Protein AF-A0A9J5XNU5-F1 (afdb_monomer)

Secondary structure (DSSP, 8-state):
------SPBPSSSSS--B--HHIIIII-HHHHTTSSS-HHHHHHHHHHS---HHHHHHHHHHHHHHHHHHHHHHHHHHHH-----HHHHHHHHHHHHHHHHHHHHHHHHHHHHHHHHHHHH--

Radius of gyration: 18.89 Å; Cα contacts (8 Å, |Δi|>4): 82; chains: 1; bounding box: 44×29×58 Å

Structure (mmCIF, N/CA/C/O backbone):
data_AF-A0A9J5XNU5-F1
#
_entry.id   AF-A0A9J5XNU5-F1
#
loop_
_atom_site.group_PDB
_atom_site.id
_atom_site.type_symbol
_atom_site.label_atom_id
_atom_site.label_alt_id
_atom_site.label_comp_id
_atom_site.label_asym_id
_atom_site.label_entity_id
_atom_site.label_seq_id
_atom_site.pdbx_PDB_ins_code
_atom_site.Cartn_x
_atom_site.Cartn_y
_atom_site.Cartn_z
_atom_site.occupancy
_atom_site.B_iso_or_equiv
_atom_site.auth_seq_id
_atom_site.auth_comp_id
_atom_site.auth_asym_id
_atom_site.auth_atom_id
_atom_site.pdbx_PDB_model_num
ATOM 1 N N . MET A 1 1 ? -7.750 18.254 -2.241 1.00 36.97 1 MET A N 1
ATOM 2 C CA . MET A 1 1 ? -8.658 17.150 -1.863 1.00 36.97 1 MET A CA 1
ATOM 3 C C . MET A 1 1 ? -8.593 17.015 -0.347 1.00 36.97 1 MET A C 1
ATOM 5 O O . MET A 1 1 ? -7.647 16.430 0.157 1.00 36.97 1 MET A O 1
ATOM 9 N N . HIS A 1 2 ? -9.508 17.663 0.379 1.00 41.84 2 HIS A N 1
ATOM 10 C CA . HIS A 1 2 ? -9.593 17.560 1.839 1.00 41.84 2 HIS A CA 1
ATOM 11 C C . HIS A 1 2 ? -10.484 16.351 2.134 1.00 41.84 2 HIS A C 1
ATOM 13 O O . HIS A 1 2 ? -11.700 16.429 2.000 1.00 41.84 2 HIS A O 1
ATOM 19 N N . ILE A 1 3 ? -9.879 15.192 2.389 1.00 54.41 3 ILE A N 1
ATOM 20 C CA . ILE A 1 3 ? -10.635 14.014 2.821 1.00 54.41 3 ILE A CA 1
ATOM 21 C C . ILE A 1 3 ? -10.915 14.240 4.310 1.00 54.41 3 ILE A C 1
ATOM 23 O O . ILE A 1 3 ? -9.946 14.404 5.051 1.00 54.41 3 ILE A O 1
ATOM 27 N N . PRO A 1 4 ? -12.181 14.289 4.759 1.00 49.88 4 PRO A N 1
ATOM 28 C CA . PRO A 1 4 ? -12.484 14.425 6.172 1.00 49.88 4 PRO A CA 1
ATOM 29 C C . PRO A 1 4 ? -12.023 13.147 6.874 1.00 49.88 4 PRO A C 1
ATOM 31 O O . PRO A 1 4 ? -12.641 12.081 6.795 1.00 49.88 4 PRO A O 1
ATOM 34 N N . VAL A 1 5 ? -10.865 13.242 7.514 1.00 55.81 5 VAL A N 1
ATOM 35 C CA . VAL A 1 5 ? -10.513 12.375 8.625 1.00 55.81 5 VAL A CA 1
ATOM 36 C C . VAL A 1 5 ? -11.218 13.022 9.807 1.00 55.81 5 VAL A C 1
ATOM 38 O O . VAL A 1 5 ? -10.655 13.868 10.482 1.00 55.81 5 VAL A O 1
ATOM 41 N N . GLU A 1 6 ? -12.520 12.762 9.940 1.00 54.56 6 GLU A N 1
ATOM 42 C CA . GLU A 1 6 ? -13.194 13.019 11.214 1.00 54.56 6 GLU A CA 1
ATOM 43 C C . GLU A 1 6 ? -12.373 12.313 12.293 1.00 54.56 6 GLU A C 1
ATOM 45 O O . GLU A 1 6 ? -11.949 11.180 12.044 1.00 54.56 6 GLU A O 1
ATOM 50 N N . ASP A 1 7 ? -12.160 12.971 13.435 1.00 59.84 7 ASP A N 1
ATOM 51 C CA . ASP A 1 7 ? -11.421 12.505 14.622 1.00 59.84 7 ASP A CA 1
ATOM 52 C C . ASP A 1 7 ? -12.085 11.283 15.299 1.00 59.84 7 ASP A C 1
ATOM 54 O O . ASP A 1 7 ? -12.291 11.221 16.508 1.00 59.84 7 ASP A O 1
ATOM 58 N N . GLY A 1 8 ? -12.496 10.306 14.497 1.00 75.75 8 GLY A N 1
ATOM 59 C CA . GLY A 1 8 ? -13.071 9.045 14.905 1.00 75.75 8 GLY A CA 1
ATOM 60 C C . GLY A 1 8 ? -11.983 8.024 15.190 1.00 75.75 8 GLY A C 1
ATOM 61 O O . GLY A 1 8 ? -10.848 8.108 14.713 1.00 75.75 8 GLY A O 1
ATOM 62 N N . THR A 1 9 ? -12.349 7.022 15.974 1.00 86.00 9 THR A N 1
ATOM 63 C CA . THR A 1 9 ? -11.478 5.888 16.248 1.00 86.00 9 THR A CA 1
ATOM 64 C C . THR A 1 9 ? -11.152 5.133 14.956 1.00 86.00 9 THR A C 1
ATOM 66 O O . THR A 1 9 ? -11.973 5.009 14.043 1.00 86.00 9 THR A O 1
ATOM 69 N N . CYS A 1 10 ? -9.921 4.635 14.868 1.00 88.44 10 CYS A N 1
ATOM 70 C CA . CYS A 1 10 ? -9.427 3.844 13.759 1.00 88.44 10 CYS A CA 1
ATOM 71 C C . CYS A 1 10 ? -10.337 2.645 13.552 1.00 88.44 10 CYS A C 1
ATOM 73 O O . CYS A 1 10 ? -10.471 1.783 14.417 1.00 88.44 10 CYS A O 1
ATOM 75 N N . CYS A 1 11 ? -10.948 2.573 12.374 1.00 87.69 11 CYS A N 1
ATOM 76 C CA . CYS A 1 11 ? -11.865 1.488 12.079 1.00 87.69 11 CYS A CA 1
ATOM 77 C C . CYS A 1 11 ? -11.135 0.180 11.758 1.00 87.69 11 CYS A C 1
ATOM 79 O O . CYS A 1 11 ? -11.767 -0.867 11.760 1.00 87.69 11 CYS A O 1
ATOM 81 N N . LEU A 1 12 ? -9.832 0.194 11.460 1.00 88.31 12 LEU A N 1
ATOM 82 C CA . LEU A 1 12 ? -9.105 -0.996 11.003 1.00 88.31 12 LEU A CA 1
ATOM 83 C C . LEU A 1 12 ? -8.524 -1.855 12.130 1.00 88.31 12 LEU A C 1
ATOM 85 O O . LEU A 1 12 ? -8.340 -3.052 11.913 1.00 88.31 12 LEU A O 1
ATOM 89 N N . CYS A 1 13 ? -8.266 -1.284 13.305 1.00 88.00 13 CYS A N 1
ATOM 90 C CA . CYS A 1 13 ? -7.758 -2.006 14.471 1.00 88.00 13 CYS A CA 1
ATOM 91 C C . CYS A 1 13 ? -8.728 -1.910 15.652 1.00 88.00 13 CYS A C 1
ATOM 93 O O . CYS A 1 13 ? -9.581 -1.028 15.700 1.00 88.00 13 CYS A O 1
ATOM 95 N N . ASP A 1 14 ? -8.560 -2.798 16.629 1.00 85.75 14 ASP A N 1
ATOM 96 C CA . ASP A 1 14 ? -9.403 -2.829 17.830 1.00 85.75 14 ASP A CA 1
ATOM 97 C C . ASP A 1 14 ? -8.863 -1.922 18.954 1.00 85.75 14 ASP A C 1
ATOM 99 O O . ASP A 1 14 ? -9.448 -1.830 20.028 1.00 85.75 14 ASP A O 1
ATOM 103 N N . GLY A 1 15 ? -7.755 -1.211 18.709 1.00 81.00 15 GLY A N 1
ATOM 104 C CA . GLY A 1 15 ? -7.042 -0.411 19.712 1.00 81.00 15 GLY A CA 1
ATOM 105 C C . GLY A 1 15 ? -7.689 0.928 20.079 1.00 81.00 15 GLY A C 1
ATOM 106 O O . GLY A 1 15 ? -7.070 1.695 20.814 1.00 81.00 15 GLY A O 1
ATOM 107 N N . GLN A 1 16 ? -8.874 1.239 19.533 1.00 82.00 16 GLN A N 1
ATOM 108 C CA . GLN A 1 16 ? -9.639 2.480 19.765 1.00 82.00 16 GLN A CA 1
ATOM 109 C C . GLN A 1 16 ? -8.819 3.783 19.627 1.00 82.00 16 GLN A C 1
ATOM 111 O O . GLN A 1 16 ? -9.181 4.820 20.176 1.00 82.00 16 GLN A O 1
ATOM 116 N N . GLN A 1 17 ? -7.716 3.748 18.878 1.00 87.00 17 GLN A N 1
ATOM 117 C CA . GLN A 1 17 ? -6.845 4.902 18.661 1.00 87.00 17 GLN A CA 1
ATOM 118 C C . GLN A 1 17 ? -7.505 5.901 17.720 1.00 87.00 17 GLN A C 1
ATOM 120 O O . GLN A 1 17 ? -8.245 5.493 16.829 1.00 87.00 17 GLN A O 1
ATOM 125 N N . ILE A 1 18 ? -7.205 7.191 17.861 1.00 87.56 18 ILE A N 1
ATOM 126 C CA . ILE A 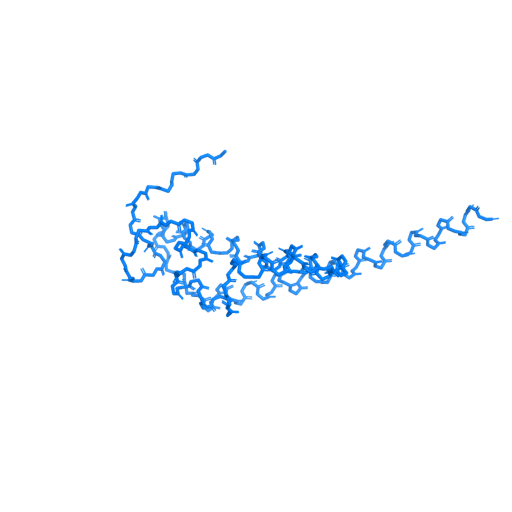1 18 ? -7.676 8.205 16.909 1.00 87.56 18 ILE A CA 1
ATOM 127 C C . ILE A 1 18 ? -7.096 7.892 15.530 1.00 87.56 18 ILE A C 1
ATOM 129 O O . ILE A 1 18 ? -5.894 7.652 15.370 1.00 87.56 18 ILE A O 1
ATOM 133 N N . GLU A 1 19 ? -7.956 7.881 14.519 1.00 86.25 19 GLU A N 1
ATOM 134 C CA . GLU A 1 19 ? -7.526 7.651 13.154 1.00 86.25 19 GLU A CA 1
ATOM 135 C C . GLU A 1 19 ? -6.765 8.873 12.634 1.00 86.25 19 GLU A C 1
ATOM 137 O O . GLU A 1 19 ? -7.342 9.862 12.205 1.00 86.25 19 GLU A O 1
ATOM 142 N N . THR A 1 20 ? -5.439 8.803 12.647 1.00 86.88 20 THR A N 1
ATOM 143 C CA . THR A 1 20 ? -4.569 9.788 11.996 1.00 86.88 20 THR A CA 1
ATOM 144 C C . THR A 1 20 ? -3.805 9.133 10.851 1.00 86.88 20 THR A C 1
ATOM 146 O O . THR A 1 20 ? -3.675 7.910 10.793 1.00 86.88 20 THR A O 1
ATOM 149 N N . THR A 1 21 ? -3.238 9.924 9.935 1.00 83.38 21 THR A N 1
ATOM 150 C CA . THR A 1 21 ? -2.334 9.389 8.897 1.00 83.38 21 THR A CA 1
ATOM 151 C C . THR A 1 21 ? -1.139 8.661 9.521 1.00 83.38 21 THR A C 1
ATOM 153 O O . THR A 1 21 ? -0.709 7.634 8.999 1.00 83.38 21 THR A O 1
ATOM 156 N N . MET A 1 22 ? -0.624 9.167 10.650 1.00 83.75 22 MET A N 1
ATOM 157 C CA . MET A 1 22 ? 0.456 8.516 11.395 1.00 83.75 22 MET A CA 1
ATOM 158 C C . MET A 1 22 ? -0.006 7.161 11.928 1.00 83.75 22 MET A C 1
ATOM 160 O O . MET A 1 22 ? 0.634 6.145 11.665 1.00 83.75 22 MET A O 1
ATOM 164 N N . HIS A 1 23 ? -1.170 7.126 12.575 1.00 86.75 23 HIS A N 1
ATOM 165 C CA . HIS A 1 23 ? -1.720 5.884 13.082 1.00 86.75 23 HIS A CA 1
ATOM 166 C C . HIS A 1 23 ? -1.935 4.876 11.945 1.00 86.75 23 HIS A C 1
ATOM 168 O O . HIS A 1 23 ? -1.382 3.781 11.972 1.00 86.75 23 HIS A O 1
ATOM 174 N N . LEU A 1 24 ? -2.657 5.264 10.892 1.00 85.50 24 LEU A N 1
ATOM 175 C CA . LEU A 1 24 ? -3.064 4.381 9.799 1.00 85.50 24 LEU A CA 1
ATOM 176 C C . LEU A 1 24 ? -1.887 3.747 9.037 1.00 85.50 24 LEU A C 1
ATOM 178 O O . LEU A 1 24 ? -2.009 2.609 8.590 1.00 85.50 24 LEU A O 1
ATOM 182 N N . PHE A 1 25 ? -0.768 4.465 8.879 1.00 84.12 25 PHE A N 1
ATOM 183 C CA . PHE A 1 25 ? 0.361 4.034 8.041 1.00 84.12 25 PHE A CA 1
ATOM 184 C C . PHE A 1 25 ? 1.674 3.780 8.797 1.00 84.12 25 PHE A C 1
ATOM 186 O O . PHE A 1 25 ? 2.670 3.436 8.162 1.00 84.12 25 PHE A O 1
ATOM 193 N N . ALA A 1 26 ? 1.716 3.937 10.122 1.00 80.75 26 ALA A N 1
ATOM 194 C CA . ALA A 1 26 ? 2.912 3.643 10.918 1.00 80.75 26 ALA A CA 1
ATOM 195 C C . ALA A 1 26 ? 2.615 2.799 12.165 1.00 80.75 26 ALA A C 1
ATOM 197 O O . ALA A 1 26 ? 3.366 1.874 12.471 1.00 80.75 26 ALA A O 1
ATOM 198 N N . GLU A 1 27 ? 1.518 3.074 12.870 1.00 85.50 27 GLU A N 1
ATOM 199 C CA . GLU A 1 27 ? 1.289 2.502 14.205 1.00 85.50 27 GLU A CA 1
ATOM 200 C C . GLU A 1 27 ? 0.216 1.408 14.219 1.00 85.50 27 GLU A C 1
ATOM 202 O O . GLU A 1 27 ? 0.273 0.516 15.065 1.00 85.50 27 GLU A O 1
ATOM 207 N N . CYS A 1 28 ? -0.730 1.440 13.280 1.00 88.50 28 CYS A N 1
ATOM 208 C CA . CYS A 1 28 ? -1.889 0.558 13.233 1.00 88.50 28 CYS A CA 1
ATOM 209 C C . CYS A 1 28 ? -1.482 -0.913 13.075 1.00 88.50 28 CYS A C 1
ATOM 211 O O . CYS A 1 28 ? -0.817 -1.293 12.108 1.00 88.50 28 CYS A O 1
ATOM 213 N N . ASP A 1 29 ? -1.953 -1.767 13.984 1.00 88.69 29 ASP A N 1
ATOM 214 C CA . ASP A 1 29 ? -1.624 -3.197 13.977 1.00 88.69 29 ASP A CA 1
ATOM 215 C C . ASP A 1 29 ? -2.156 -3.928 12.746 1.00 88.69 29 ASP A C 1
ATOM 217 O O . ASP A 1 29 ? -1.506 -4.838 12.233 1.00 88.69 29 ASP A O 1
ATOM 221 N N . TRP A 1 30 ? -3.306 -3.502 12.215 1.00 89.06 30 TRP A N 1
ATOM 222 C CA . TRP A 1 30 ? -3.818 -4.030 10.951 1.00 89.06 30 TRP A CA 1
ATOM 223 C C . TRP A 1 30 ? -2.867 -3.707 9.793 1.00 89.06 30 TRP A C 1
ATOM 225 O O . TRP A 1 30 ? -2.595 -4.557 8.948 1.00 89.06 30 TRP A O 1
ATOM 235 N N . PHE A 1 31 ? -2.305 -2.496 9.775 1.00 86.94 31 PHE A N 1
ATOM 236 C CA . PHE A 1 31 ? -1.359 -2.075 8.746 1.00 86.94 31 PHE A CA 1
ATOM 237 C C . PHE A 1 31 ? -0.013 -2.797 8.854 1.00 86.94 31 PHE A C 1
ATOM 239 O O . PHE A 1 31 ? 0.533 -3.233 7.841 1.00 86.94 31 PHE A O 1
ATOM 246 N N . LYS A 1 32 ? 0.500 -2.985 10.075 1.00 86.00 32 LYS A N 1
ATOM 247 C CA . LYS A 1 32 ? 1.756 -3.711 10.338 1.00 86.00 32 LYS A CA 1
ATOM 248 C C . LYS A 1 32 ? 1.730 -5.156 9.832 1.00 86.00 32 LYS A C 1
ATOM 250 O O . LYS A 1 32 ? 2.776 -5.708 9.504 1.00 86.00 32 LYS A O 1
ATOM 255 N N . GLN A 1 33 ? 0.548 -5.763 9.704 1.00 83.50 33 GLN A N 1
ATOM 256 C CA . GLN A 1 33 ? 0.402 -7.085 9.085 1.00 83.50 33 GLN A CA 1
ATOM 257 C C . GLN A 1 33 ? 0.678 -7.068 7.572 1.00 83.50 33 GLN A C 1
ATOM 259 O O . GLN A 1 33 ? 1.064 -8.092 7.011 1.00 83.50 33 GLN A O 1
ATOM 264 N N . LEU A 1 34 ? 0.487 -5.928 6.896 1.00 81.12 34 LEU A N 1
ATOM 265 C CA . LEU A 1 34 ? 0.659 -5.815 5.445 1.00 81.12 34 LEU A CA 1
ATOM 266 C C . LEU A 1 34 ? 2.124 -5.706 5.021 1.00 81.12 34 LEU A C 1
ATOM 268 O O . LEU A 1 34 ? 2.506 -6.249 3.981 1.00 81.12 34 LEU A O 1
ATOM 272 N N . LEU A 1 35 ? 2.934 -4.996 5.804 1.00 73.44 35 LEU A N 1
ATOM 273 C CA . LEU A 1 35 ? 4.362 -4.832 5.566 1.00 73.44 35 LEU A CA 1
ATOM 274 C C . LEU A 1 35 ? 5.121 -4.895 6.895 1.00 73.44 35 LEU A C 1
ATOM 276 O O . LEU A 1 35 ? 4.888 -4.052 7.761 1.00 73.44 35 LEU A O 1
ATOM 280 N N . PRO A 1 36 ? 6.079 -5.824 7.043 1.00 61.22 36 PRO A N 1
ATOM 281 C CA . PRO A 1 36 ? 7.020 -5.764 8.147 1.00 61.22 36 PRO A CA 1
ATOM 282 C C . PRO A 1 36 ? 7.979 -4.584 7.921 1.00 61.22 36 PRO A C 1
ATOM 284 O O . PRO A 1 36 ? 8.799 -4.607 7.001 1.00 61.22 36 PRO A O 1
ATOM 287 N N . GLY A 1 37 ? 7.857 -3.543 8.746 1.00 61.00 37 GLY A N 1
ATOM 288 C CA . GLY A 1 37 ? 8.747 -2.379 8.760 1.00 61.00 37 GLY A CA 1
ATOM 289 C C . GLY A 1 37 ? 8.012 -1.037 8.816 1.00 61.00 37 GLY A C 1
ATOM 290 O O . GLY A 1 37 ? 6.892 -0.895 8.333 1.00 61.00 37 GLY A O 1
ATOM 291 N N . GLU A 1 38 ? 8.657 -0.029 9.402 1.00 64.12 38 GLU A N 1
ATOM 292 C CA . GLU A 1 38 ? 8.081 1.312 9.536 1.00 64.12 38 GLU A CA 1
ATOM 293 C C . GLU A 1 38 ? 8.080 2.055 8.192 1.00 64.12 38 GLU A C 1
ATOM 295 O O . GLU A 1 38 ? 9.131 2.282 7.584 1.00 64.12 38 GLU A O 1
ATOM 300 N N . PHE A 1 39 ? 6.903 2.504 7.744 1.00 67.12 39 PHE A N 1
ATOM 301 C CA . PHE A 1 39 ? 6.731 3.271 6.502 1.00 67.12 39 PHE A CA 1
ATOM 302 C C . PHE A 1 39 ? 7.690 4.456 6.391 1.00 67.12 39 PHE A C 1
ATOM 304 O O . PHE A 1 39 ? 8.307 4.674 5.344 1.00 67.12 39 PHE A O 1
ATOM 311 N N . LYS A 1 40 ? 7.859 5.185 7.497 1.00 64.75 40 LYS A N 1
ATOM 312 C CA . LYS A 1 40 ? 8.731 6.355 7.578 1.00 64.75 40 LYS A CA 1
ATOM 313 C C . LYS A 1 40 ? 10.194 5.993 7.305 1.00 64.75 40 LYS A C 1
ATOM 315 O O . LYS A 1 40 ? 10.810 6.618 6.446 1.00 64.75 40 LYS A O 1
ATOM 320 N N . GLN A 1 41 ? 10.713 4.930 7.924 1.00 68.44 41 GLN A N 1
ATOM 321 C CA . GLN A 1 41 ? 12.092 4.471 7.704 1.00 68.44 41 GLN A CA 1
ATOM 322 C C . GLN A 1 41 ? 12.337 4.012 6.267 1.00 68.44 41 GLN A C 1
ATOM 324 O O . GLN A 1 41 ? 13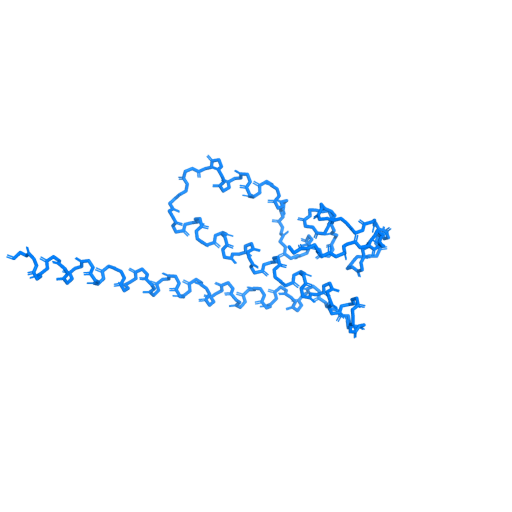.407 4.254 5.701 1.00 68.44 41 GLN A O 1
ATOM 329 N N . VAL A 1 42 ? 11.360 3.350 5.643 1.00 67.50 42 VAL A N 1
ATOM 330 C CA . VAL A 1 42 ? 11.512 2.910 4.252 1.00 67.50 42 VAL A CA 1
ATOM 331 C C . VAL A 1 42 ? 11.474 4.107 3.304 1.00 67.50 42 VAL A C 1
ATOM 333 O O . VAL A 1 42 ? 12.308 4.179 2.403 1.00 67.50 42 VAL A O 1
ATOM 336 N N . LEU A 1 43 ? 10.579 5.078 3.513 1.00 66.19 43 LEU A N 1
ATOM 337 C CA . LEU A 1 43 ? 10.564 6.320 2.735 1.00 66.19 43 LEU A CA 1
ATOM 338 C C . LEU A 1 43 ? 11.866 7.113 2.881 1.00 66.19 43 LEU A C 1
ATOM 340 O O . LEU A 1 43 ? 12.415 7.585 1.883 1.00 66.19 43 LEU A O 1
ATOM 344 N N . GLU A 1 44 ? 12.384 7.233 4.100 1.00 68.88 44 GLU A N 1
ATOM 345 C CA . GLU A 1 44 ? 13.672 7.874 4.367 1.00 68.88 44 GLU A CA 1
ATOM 346 C C . GLU A 1 44 ? 14.817 7.108 3.697 1.00 68.88 44 GLU A C 1
ATOM 348 O O . GLU A 1 44 ? 15.658 7.716 3.041 1.00 68.88 44 GLU A O 1
ATOM 353 N N . SER A 1 45 ? 14.792 5.774 3.724 1.00 68.06 45 SER A N 1
ATOM 354 C CA . SER A 1 45 ? 15.775 4.935 3.029 1.00 68.06 45 SER A CA 1
ATOM 355 C C . SER A 1 45 ? 15.744 5.110 1.507 1.00 68.06 45 SER A C 1
ATOM 357 O O . SER A 1 45 ? 16.800 5.098 0.875 1.00 68.06 45 SER A O 1
ATOM 359 N N . ILE A 1 46 ? 14.562 5.294 0.906 1.00 67.31 46 ILE A N 1
ATOM 360 C CA . ILE A 1 46 ? 14.416 5.577 -0.534 1.00 67.31 46 ILE A CA 1
ATOM 361 C C . ILE A 1 46 ? 15.001 6.949 -0.885 1.00 67.31 46 ILE A C 1
ATOM 363 O O . ILE A 1 46 ? 15.624 7.096 -1.939 1.00 67.31 46 ILE A O 1
ATOM 367 N N . LYS A 1 47 ? 14.775 7.953 -0.028 1.00 67.06 47 LYS A N 1
ATOM 368 C CA . LYS A 1 47 ? 15.254 9.328 -0.233 1.00 67.06 47 LYS A CA 1
ATOM 369 C C . LYS A 1 47 ? 16.763 9.446 -0.015 1.00 67.06 47 LYS A C 1
ATOM 371 O O . LYS A 1 47 ? 17.440 10.053 -0.837 1.00 67.06 47 LYS A O 1
ATOM 376 N N . ALA A 1 48 ? 17.280 8.850 1.057 1.00 70.06 48 ALA A N 1
ATOM 377 C CA . ALA A 1 48 ? 18.674 8.974 1.472 1.00 70.06 48 ALA A CA 1
ATOM 378 C C . ALA A 1 48 ? 19.633 8.135 0.618 1.00 70.06 48 ALA A C 1
ATOM 380 O O . ALA A 1 48 ? 20.783 8.519 0.407 1.00 70.06 48 ALA A O 1
ATOM 381 N N . LYS A 1 49 ? 19.190 6.980 0.102 1.00 68.69 49 LYS A N 1
ATOM 382 C CA . LYS A 1 49 ? 20.071 6.103 -0.675 1.00 68.69 49 LYS A CA 1
ATOM 383 C C . LYS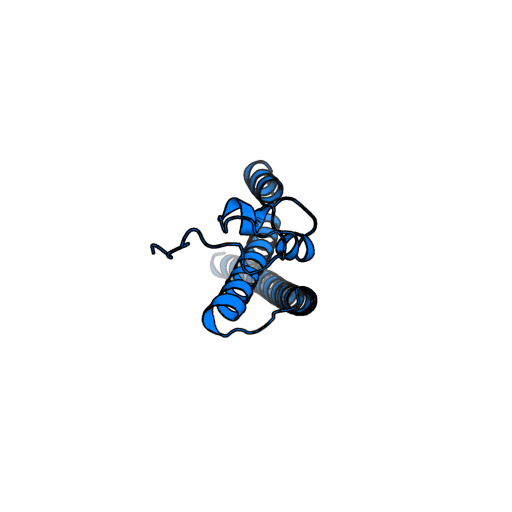 A 1 49 ? 20.032 6.441 -2.167 1.00 68.69 49 LYS A C 1
ATOM 385 O O . LYS A 1 49 ? 18.976 6.494 -2.799 1.00 68.69 49 LYS A O 1
ATOM 390 N N . HIS A 1 50 ? 21.215 6.545 -2.775 1.00 68.31 50 HIS A N 1
ATOM 391 C CA . HIS A 1 50 ? 21.395 6.601 -4.231 1.00 68.31 50 HIS A CA 1
ATOM 392 C C . HIS A 1 50 ? 21.094 5.239 -4.872 1.00 68.31 50 HIS A C 1
ATOM 394 O O . HIS A 1 50 ? 21.967 4.488 -5.304 1.00 68.31 50 HIS A O 1
ATOM 400 N N . TRP A 1 51 ? 19.819 4.868 -4.892 1.00 72.19 51 TRP A N 1
ATOM 401 C CA . TRP A 1 51 ? 19.363 3.649 -5.539 1.00 72.19 51 TRP A CA 1
ATOM 402 C C . TRP A 1 51 ? 19.282 3.818 -7.049 1.00 72.19 51 TRP A C 1
ATOM 404 O O . TRP A 1 51 ? 18.845 4.856 -7.549 1.00 72.19 51 TRP A O 1
ATOM 414 N N . LYS A 1 52 ? 19.631 2.744 -7.774 1.00 78.81 52 LYS A N 1
ATOM 415 C CA . LYS A 1 52 ? 19.360 2.639 -9.213 1.00 78.81 52 LYS A CA 1
ATOM 416 C C . LYS A 1 52 ? 17.869 2.938 -9.458 1.00 78.81 52 LYS A C 1
ATOM 418 O O . LYS A 1 52 ? 17.053 2.410 -8.697 1.00 78.81 52 LYS A O 1
ATOM 423 N N . PRO A 1 53 ? 17.498 3.688 -10.515 1.00 80.00 53 PRO A N 1
ATOM 424 C CA . PRO A 1 53 ? 16.112 4.098 -10.783 1.00 80.00 53 PRO A CA 1
ATOM 425 C C . PRO A 1 53 ? 15.094 2.957 -10.668 1.00 80.00 53 PRO A C 1
ATOM 427 O O . PRO A 1 53 ? 14.074 3.092 -10.008 1.00 80.00 53 PRO A O 1
ATOM 430 N N . PHE A 1 54 ? 15.459 1.773 -11.158 1.00 76.38 54 PHE A N 1
ATOM 431 C CA . PHE A 1 54 ? 14.640 0.566 -11.052 1.00 76.38 54 PHE A CA 1
ATOM 432 C C . PHE A 1 54 ? 14.261 0.173 -9.620 1.00 76.38 54 PHE A C 1
ATOM 434 O O . PHE A 1 54 ? 13.127 -0.203 -9.361 1.00 76.38 54 PHE A O 1
ATOM 441 N N . LYS A 1 55 ? 15.194 0.260 -8.665 1.00 79.38 55 LYS A N 1
ATOM 442 C CA . LYS A 1 55 ? 14.885 -0.041 -7.260 1.00 79.38 55 LYS A CA 1
ATOM 443 C C . LYS A 1 55 ? 13.916 0.996 -6.684 1.00 79.38 55 LYS A C 1
ATOM 445 O O . LYS A 1 55 ? 13.043 0.626 -5.909 1.00 79.38 55 LYS A O 1
ATOM 450 N N . LYS A 1 56 ? 14.037 2.268 -7.087 1.00 80.88 56 LYS A N 1
ATOM 451 C CA . LYS A 1 56 ? 13.099 3.328 -6.684 1.00 80.88 56 LYS A CA 1
ATOM 452 C C . LYS A 1 56 ? 11.701 3.076 -7.251 1.00 80.88 56 LYS A C 1
ATOM 454 O O . LYS A 1 56 ? 10.739 3.144 -6.497 1.00 80.88 56 LYS A O 1
ATOM 459 N N . GLU A 1 57 ? 11.599 2.711 -8.530 1.00 80.94 57 GLU A N 1
ATOM 460 C CA . GLU A 1 57 ? 10.332 2.350 -9.186 1.00 80.94 57 GLU A CA 1
ATOM 461 C C . GLU A 1 57 ? 9.647 1.164 -8.497 1.00 80.94 57 GLU A C 1
ATOM 463 O O . GLU A 1 57 ? 8.456 1.231 -8.205 1.00 80.94 57 GLU A O 1
ATOM 468 N N . ILE A 1 58 ? 10.401 0.105 -8.175 1.00 80.81 58 ILE A N 1
ATOM 469 C CA . ILE A 1 58 ? 9.867 -1.062 -7.457 1.00 80.81 58 ILE A CA 1
ATOM 470 C C . ILE A 1 58 ? 9.310 -0.652 -6.100 1.00 80.81 58 ILE A C 1
ATOM 472 O O . ILE A 1 58 ? 8.179 -0.993 -5.766 1.00 80.81 58 ILE A O 1
ATOM 476 N N . VAL A 1 59 ? 10.095 0.068 -5.301 1.00 81.56 59 VAL A N 1
ATOM 477 C CA . VAL A 1 59 ? 9.671 0.391 -3.940 1.00 81.56 59 VAL A CA 1
ATOM 478 C C . VAL A 1 59 ? 8.522 1.403 -3.940 1.00 81.56 59 VAL A C 1
ATOM 480 O O . VAL A 1 59 ? 7.591 1.250 -3.153 1.00 81.56 59 VAL A O 1
ATOM 483 N N . ALA A 1 60 ? 8.496 2.355 -4.876 1.00 81.75 60 ALA A N 1
ATOM 484 C CA . ALA A 1 60 ? 7.336 3.219 -5.088 1.00 81.75 60 ALA A CA 1
ATOM 485 C C . ALA A 1 60 ? 6.083 2.416 -5.484 1.00 81.75 60 ALA A C 1
ATOM 487 O O . ALA A 1 60 ? 4.995 2.677 -4.971 1.00 81.75 60 ALA A O 1
ATOM 488 N N . ALA A 1 61 ? 6.225 1.404 -6.347 1.00 83.88 61 ALA A N 1
ATOM 489 C CA . ALA A 1 61 ? 5.120 0.538 -6.747 1.00 83.88 61 ALA A CA 1
ATOM 490 C C . ALA A 1 61 ? 4.557 -0.277 -5.573 1.00 83.88 61 ALA A C 1
ATOM 492 O O . ALA A 1 61 ? 3.334 -0.389 -5.466 1.00 83.88 61 ALA A O 1
ATOM 493 N N . ILE A 1 62 ? 5.427 -0.802 -4.701 1.00 83.25 62 ILE A N 1
ATOM 494 C CA . ILE A 1 62 ? 5.043 -1.522 -3.476 1.00 83.25 62 ILE A CA 1
ATOM 495 C C . ILE A 1 62 ? 4.268 -0.589 -2.542 1.00 83.25 62 ILE A C 1
ATOM 497 O O . ILE A 1 62 ? 3.148 -0.913 -2.149 1.00 83.25 62 ILE A O 1
ATOM 501 N N . TRP A 1 63 ? 4.812 0.595 -2.245 1.00 83.69 63 TRP A N 1
ATOM 502 C CA . TRP A 1 63 ? 4.154 1.558 -1.358 1.00 83.69 63 TRP A CA 1
ATOM 503 C C . TRP A 1 63 ? 2.818 2.045 -1.897 1.00 83.69 63 TRP A C 1
ATOM 505 O O . TRP A 1 63 ? 1.845 2.102 -1.150 1.00 83.69 63 TRP A O 1
ATOM 515 N N . GLY A 1 64 ? 2.742 2.342 -3.194 1.00 84.88 64 GLY A N 1
ATOM 516 C CA . GLY A 1 64 ? 1.490 2.743 -3.824 1.00 84.88 64 GLY A CA 1
ATOM 517 C C . GLY A 1 64 ? 0.405 1.670 -3.708 1.00 84.88 64 GLY A C 1
ATOM 518 O O . GLY A 1 64 ? -0.744 2.006 -3.440 1.00 84.88 64 GLY A O 1
ATOM 519 N N . ALA A 1 65 ? 0.761 0.388 -3.861 1.00 87.56 65 ALA A N 1
ATOM 520 C CA . ALA A 1 65 ? -0.186 -0.714 -3.687 1.00 87.56 65 ALA A CA 1
ATOM 521 C C . ALA A 1 65 ? -0.655 -0.821 -2.228 1.00 87.56 65 ALA A C 1
ATOM 523 O O . ALA A 1 65 ? -1.853 -0.899 -1.970 1.00 87.56 65 ALA A O 1
ATOM 524 N N . VAL A 1 66 ? 0.268 -0.762 -1.266 1.00 87.62 66 VAL A N 1
ATOM 525 C CA . VAL A 1 66 ? -0.082 -0.840 0.158 1.00 87.62 66 VAL A CA 1
ATOM 526 C C . VAL A 1 66 ? -0.999 0.309 0.573 1.00 87.62 66 VAL A C 1
ATOM 528 O O . VAL A 1 66 ? -2.052 0.060 1.150 1.00 87.62 66 VAL A O 1
ATOM 531 N N . ILE A 1 67 ? -0.662 1.552 0.215 1.00 87.19 67 ILE A N 1
ATOM 532 C CA . ILE A 1 67 ? -1.495 2.723 0.527 1.00 87.19 67 ILE A CA 1
ATOM 533 C C . ILE A 1 67 ? -2.891 2.570 -0.082 1.00 87.19 67 ILE A C 1
ATOM 535 O O . ILE A 1 67 ? -3.889 2.773 0.610 1.00 87.19 67 ILE A O 1
ATOM 539 N N . TYR A 1 68 ? -2.965 2.177 -1.356 1.00 90.88 68 TYR A N 1
ATOM 540 C CA . TYR A 1 68 ? -4.232 1.979 -2.054 1.00 90.88 68 TYR A CA 1
ATOM 541 C C . TYR A 1 68 ? -5.119 0.947 -1.350 1.00 90.88 68 TYR A C 1
ATOM 543 O O . TYR A 1 68 ? -6.289 1.220 -1.077 1.00 90.88 68 TYR A O 1
ATOM 551 N N . HIS A 1 69 ? -4.572 -0.225 -1.023 1.00 90.06 69 HIS A N 1
ATOM 552 C CA . HIS A 1 69 ? -5.358 -1.296 -0.416 1.00 90.06 69 HIS A CA 1
ATOM 553 C C . HIS A 1 69 ? -5.729 -1.015 1.042 1.00 90.06 69 HIS A C 1
ATOM 555 O O . HIS A 1 69 ? -6.845 -1.344 1.441 1.00 90.06 69 HIS A O 1
ATOM 561 N N . THR A 1 70 ? -4.871 -0.344 1.814 1.00 89.25 70 THR A N 1
ATOM 562 C CA . THR A 1 70 ? -5.223 0.147 3.158 1.00 89.25 70 THR A CA 1
ATOM 563 C C . THR A 1 70 ? -6.374 1.142 3.089 1.00 89.25 70 THR A C 1
ATOM 565 O O . THR A 1 70 ? -7.360 1.012 3.814 1.00 89.25 70 THR A O 1
ATOM 568 N N . TRP A 1 71 ? -6.301 2.107 2.169 1.00 89.50 71 TRP A N 1
ATOM 569 C CA . TRP A 1 71 ? -7.353 3.107 2.001 1.00 89.50 71 TRP A CA 1
ATOM 570 C C . TRP A 1 71 ? -8.674 2.480 1.539 1.00 89.50 71 TRP A C 1
ATOM 572 O O . TRP A 1 71 ? -9.750 2.816 2.038 1.00 89.50 71 TRP A O 1
ATOM 582 N N . ARG A 1 72 ? -8.601 1.501 0.632 1.00 91.25 72 ARG A N 1
ATOM 583 C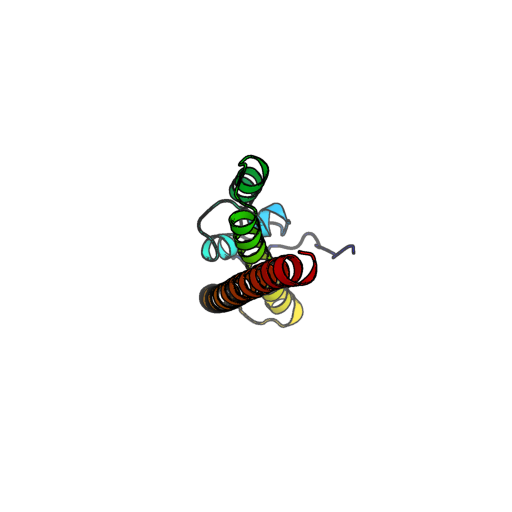 CA . ARG A 1 72 ? -9.755 0.715 0.188 1.00 91.25 72 ARG A CA 1
ATOM 584 C C . ARG A 1 72 ? -10.385 -0.070 1.339 1.00 91.25 72 ARG A C 1
ATOM 586 O O . ARG A 1 72 ? -11.604 -0.021 1.488 1.00 91.25 72 ARG A O 1
ATOM 593 N N . ALA A 1 73 ? -9.577 -0.760 2.146 1.00 90.56 73 ALA A N 1
ATOM 594 C CA . ALA A 1 73 ? -10.049 -1.527 3.295 1.00 90.56 73 ALA A CA 1
ATOM 595 C C . ALA A 1 73 ? -10.744 -0.627 4.324 1.00 90.56 73 ALA A C 1
ATOM 597 O O . ALA A 1 73 ? -11.859 -0.932 4.749 1.00 90.56 73 ALA A O 1
ATOM 598 N N . ARG A 1 74 ? -10.135 0.525 4.640 1.00 88.94 74 ARG A N 1
ATOM 599 C CA . ARG A 1 74 ? -10.718 1.553 5.512 1.00 88.94 74 ARG A CA 1
ATOM 600 C C . ARG A 1 74 ? -12.093 1.983 5.009 1.00 88.94 74 ARG A C 1
ATOM 602 O O . ARG A 1 74 ? -13.071 1.925 5.746 1.00 88.94 74 ARG A O 1
ATOM 609 N N . ASN A 1 75 ? -12.192 2.379 3.741 1.00 89.94 75 ASN A N 1
ATOM 610 C CA . ASN A 1 75 ? -13.448 2.869 3.176 1.00 89.94 75 ASN A CA 1
ATOM 611 C C . ASN A 1 75 ? -14.524 1.781 3.099 1.00 89.94 75 ASN A C 1
ATOM 613 O O . ASN A 1 75 ? -15.702 2.062 3.299 1.00 89.94 75 ASN A O 1
ATOM 617 N N . TRP A 1 76 ? -14.145 0.534 2.824 1.00 90.75 76 TRP A N 1
ATOM 618 C CA . TRP A 1 76 ? -15.082 -0.587 2.861 1.00 90.75 76 TRP A CA 1
ATOM 619 C C . TRP A 1 76 ? -15.626 -0.841 4.261 1.00 90.75 76 TRP A C 1
ATOM 621 O O . TRP A 1 76 ? -16.830 -1.044 4.409 1.00 90.75 76 TRP A O 1
ATOM 631 N N . LYS A 1 77 ? -14.783 -0.764 5.291 1.00 88.19 77 LYS A N 1
ATOM 632 C CA . LYS A 1 77 ? -15.248 -0.918 6.668 1.00 88.19 77 LYS A CA 1
ATOM 633 C C . LYS A 1 77 ? -16.109 0.271 7.112 1.00 88.19 77 LYS A C 1
ATOM 635 O O . LYS A 1 77 ? -17.185 0.046 7.654 1.00 88.19 77 LYS A O 1
ATOM 640 N N . LYS A 1 78 ? -15.698 1.511 6.807 1.00 86.12 78 LYS A N 1
ATOM 641 C CA . LYS A 1 78 ? -16.411 2.741 7.210 1.00 86.12 78 LYS A CA 1
ATOM 642 C C . LYS A 1 78 ? -17.747 2.943 6.482 1.00 86.12 78 LYS A C 1
ATOM 644 O O . LYS A 1 78 ? -18.722 3.304 7.122 1.00 86.12 78 LYS A O 1
ATOM 649 N N . PHE A 1 79 ? -17.806 2.710 5.168 1.00 86.94 79 PHE A N 1
ATOM 650 C CA . PHE A 1 79 ? -18.981 3.064 4.351 1.00 86.94 79 PHE A CA 1
ATOM 651 C C . PHE A 1 79 ? -19.801 1.872 3.861 1.00 86.94 79 PHE A C 1
ATOM 653 O O . PHE A 1 79 ? -20.942 2.049 3.447 1.00 86.94 79 PHE A O 1
ATOM 660 N N . LYS A 1 80 ? -19.228 0.663 3.847 1.00 87.81 80 LYS A N 1
ATOM 661 C CA . LYS A 1 80 ? -19.922 -0.552 3.386 1.00 87.81 80 LYS A CA 1
ATOM 662 C C . LYS A 1 80 ? -20.106 -1.591 4.487 1.00 87.81 80 LYS A C 1
ATOM 664 O O . LYS A 1 80 ? -20.569 -2.689 4.192 1.00 87.81 80 LYS A O 1
ATOM 669 N N . HIS A 1 81 ? -19.674 -1.287 5.714 1.00 85.00 81 HIS A N 1
ATOM 670 C CA . HIS A 1 81 ? -19.685 -2.204 6.859 1.00 85.00 81 HIS A CA 1
ATOM 671 C C . HIS A 1 81 ? -19.090 -3.587 6.543 1.00 85.00 81 HIS A C 1
ATOM 673 O O . HIS A 1 81 ? -19.468 -4.600 7.124 1.00 85.00 81 HIS A O 1
ATOM 679 N N . THR A 1 82 ? -18.151 -3.640 5.595 1.00 88.00 82 THR A N 1
ATOM 680 C CA . THR A 1 82 ? -17.532 -4.889 5.153 1.00 88.00 82 THR A CA 1
ATOM 681 C C . THR A 1 82 ? -16.252 -5.117 5.944 1.00 88.00 82 THR A C 1
ATOM 683 O O . THR A 1 82 ? -15.355 -4.272 5.942 1.00 88.00 82 THR A O 1
ATOM 686 N N . ILE A 1 83 ? -16.143 -6.272 6.600 1.00 82.56 83 ILE A N 1
ATOM 687 C CA . ILE A 1 83 ? -14.919 -6.661 7.304 1.00 82.56 83 ILE A CA 1
ATOM 688 C C . ILE A 1 83 ? -13.893 -7.127 6.274 1.00 82.56 83 ILE A C 1
ATOM 690 O O . ILE A 1 83 ? -14.122 -8.073 5.521 1.00 82.56 83 ILE A O 1
ATOM 694 N N . VAL A 1 84 ? -12.741 -6.461 6.253 1.00 83.56 84 VAL A N 1
ATOM 695 C CA . VAL A 1 84 ? -11.643 -6.782 5.342 1.00 83.56 84 VAL A CA 1
ATOM 696 C C . VAL A 1 84 ? -10.519 -7.432 6.131 1.00 83.56 84 VAL A C 1
ATOM 698 O O . VAL A 1 84 ? -9.829 -6.783 6.918 1.00 83.56 84 VAL A O 1
ATOM 701 N N . GLN A 1 85 ? -10.326 -8.730 5.910 1.00 85.38 85 GLN A N 1
ATOM 702 C CA . GLN A 1 85 ? -9.223 -9.465 6.519 1.00 85.38 85 GLN A CA 1
ATOM 703 C C . GLN A 1 85 ? -7.894 -9.038 5.886 1.00 85.38 85 GLN A C 1
ATOM 705 O O . GLN A 1 85 ? -7.751 -9.056 4.658 1.00 85.38 85 GLN A O 1
ATOM 710 N N . ALA A 1 86 ? -6.903 -8.709 6.719 1.00 84.56 86 ALA A N 1
ATOM 711 C CA . ALA A 1 86 ? -5.582 -8.282 6.257 1.00 84.56 86 ALA A CA 1
ATOM 712 C C . ALA A 1 86 ? -4.930 -9.336 5.344 1.00 84.56 86 ALA A C 1
ATOM 714 O O . ALA A 1 86 ? -4.359 -8.992 4.313 1.00 84.56 86 ALA A O 1
ATOM 715 N N . GLY A 1 87 ? -5.114 -10.629 5.641 1.00 84.25 87 GLY A N 1
ATOM 716 C CA . GLY A 1 87 ? -4.617 -11.730 4.809 1.00 84.25 87 GLY A CA 1
ATOM 717 C C . GLY A 1 87 ? -5.086 -11.670 3.348 1.00 84.25 87 GLY A C 1
ATOM 718 O O . GLY A 1 87 ? -4.282 -11.851 2.433 1.00 84.25 87 GLY A O 1
ATOM 719 N N . ILE A 1 88 ? -6.359 -11.335 3.106 1.00 86.38 88 ILE A N 1
ATOM 720 C CA . ILE A 1 88 ? -6.908 -11.189 1.745 1.00 86.38 88 ILE A CA 1
ATOM 721 C C . ILE A 1 88 ? -6.251 -10.000 1.036 1.00 86.38 88 ILE A C 1
ATOM 723 O O . ILE A 1 88 ? -5.875 -10.096 -0.135 1.00 86.38 88 ILE A O 1
ATOM 727 N N . VAL A 1 89 ? -6.066 -8.892 1.755 1.00 87.44 89 VAL A N 1
ATOM 728 C CA . VAL A 1 89 ? -5.409 -7.690 1.232 1.00 87.44 89 VAL A CA 1
ATOM 729 C C . VAL A 1 89 ? -3.947 -7.965 0.878 1.00 87.44 89 VAL A C 1
ATOM 731 O O . VAL A 1 89 ? -3.504 -7.578 -0.200 1.00 87.44 89 VAL A O 1
ATOM 734 N N . ILE A 1 90 ? -3.215 -8.714 1.704 1.00 84.56 90 ILE A N 1
ATOM 735 C CA . ILE A 1 90 ? -1.830 -9.123 1.421 1.00 84.56 90 ILE A CA 1
ATOM 736 C C . ILE A 1 90 ? -1.751 -9.910 0.111 1.00 84.56 90 ILE A C 1
ATOM 738 O O . ILE A 1 90 ? -0.861 -9.666 -0.706 1.00 84.56 90 ILE A O 1
ATOM 742 N N . VAL A 1 91 ? -2.679 -10.843 -0.123 1.00 86.62 91 VAL A N 1
ATOM 743 C CA . VAL A 1 91 ? -2.724 -11.612 -1.377 1.00 86.62 91 VAL A CA 1
ATOM 744 C C . VAL A 1 91 ? -2.961 -10.692 -2.578 1.00 86.62 91 VAL A C 1
ATOM 746 O O . VAL A 1 91 ? -2.315 -10.864 -3.614 1.00 86.62 91 VAL A O 1
ATOM 749 N N . GLN A 1 92 ? -3.840 -9.694 -2.450 1.00 88.06 92 GLN A N 1
ATOM 750 C CA . GLN A 1 92 ? -4.095 -8.714 -3.512 1.00 88.06 92 GLN A CA 1
ATOM 751 C C . GLN A 1 92 ? -2.876 -7.824 -3.781 1.00 88.06 92 GLN A C 1
ATOM 753 O O . GLN A 1 92 ? -2.473 -7.687 -4.936 1.00 88.06 92 GLN A O 1
ATOM 758 N N . ILE A 1 93 ? -2.240 -7.303 -2.728 1.00 85.75 93 ILE A N 1
ATOM 759 C CA . ILE A 1 93 ? -1.005 -6.513 -2.814 1.00 85.75 93 ILE A CA 1
ATOM 760 C C . ILE A 1 93 ? 0.090 -7.314 -3.526 1.00 85.75 93 ILE A C 1
ATOM 762 O O . ILE A 1 93 ? 0.714 -6.811 -4.459 1.00 85.75 93 ILE A O 1
ATOM 766 N N . LYS A 1 94 ? 0.303 -8.581 -3.144 1.00 83.50 94 LYS A N 1
ATOM 767 C CA . LYS A 1 94 ? 1.304 -9.454 -3.780 1.00 83.50 94 LYS A CA 1
ATOM 768 C C . LYS A 1 94 ? 1.034 -9.633 -5.274 1.00 83.50 94 LYS A C 1
ATOM 770 O O . LYS A 1 94 ? 1.950 -9.453 -6.072 1.00 83.50 94 LYS A O 1
ATOM 775 N N . LYS A 1 95 ? -0.210 -9.947 -5.659 1.00 86.62 95 LYS A N 1
ATOM 776 C CA . LYS A 1 95 ? -0.599 -10.087 -7.075 1.00 86.62 95 LYS A CA 1
ATOM 777 C C . LYS A 1 95 ? -0.324 -8.804 -7.859 1.00 86.62 95 LYS A C 1
ATOM 779 O O . LYS A 1 95 ? 0.258 -8.857 -8.938 1.00 86.62 95 LYS A O 1
ATOM 784 N N . GLU A 1 96 ? -0.690 -7.656 -7.301 1.00 86.69 96 GLU A N 1
ATOM 785 C CA . GLU A 1 96 ? -0.485 -6.364 -7.952 1.00 86.69 96 GLU A CA 1
ATOM 786 C C . GLU A 1 96 ? 1.000 -6.010 -8.105 1.00 86.69 96 GLU A C 1
ATOM 788 O O . GLU A 1 96 ? 1.413 -5.535 -9.163 1.00 86.69 96 GLU A O 1
ATOM 793 N N . ILE A 1 97 ? 1.827 -6.293 -7.093 1.00 82.94 97 ILE A N 1
ATOM 794 C CA . ILE A 1 97 ? 3.279 -6.089 -7.169 1.00 82.94 97 ILE A CA 1
ATOM 795 C C . ILE A 1 97 ? 3.891 -6.942 -8.285 1.00 82.94 97 ILE A C 1
ATOM 797 O O . ILE A 1 97 ? 4.705 -6.422 -9.047 1.00 82.94 97 ILE A O 1
ATOM 801 N N . VAL A 1 98 ? 3.495 -8.214 -8.425 1.00 83.75 98 VAL A N 1
ATOM 802 C CA . VAL A 1 98 ? 3.988 -9.077 -9.515 1.00 83.75 98 VAL A CA 1
ATOM 803 C C . VAL A 1 98 ? 3.643 -8.476 -10.878 1.00 83.75 98 VAL A C 1
ATOM 805 O O . VAL A 1 98 ? 4.535 -8.295 -11.707 1.00 83.75 98 VAL A O 1
ATOM 808 N N . VAL A 1 99 ? 2.387 -8.066 -11.080 1.00 86.69 99 VAL A N 1
ATOM 809 C CA . VAL A 1 99 ? 1.949 -7.439 -12.338 1.00 86.69 99 VAL A CA 1
ATOM 810 C C . VAL A 1 99 ? 2.741 -6.161 -12.627 1.00 86.69 99 VAL A C 1
ATOM 812 O O . VAL A 1 99 ? 3.249 -5.979 -13.735 1.00 86.69 99 VAL A O 1
ATOM 815 N N . ARG A 1 100 ? 2.911 -5.281 -11.632 1.00 82.69 100 ARG A N 1
ATOM 816 C CA . ARG A 1 100 ? 3.683 -4.037 -11.789 1.00 82.69 100 ARG A CA 1
ATOM 817 C C . ARG A 1 100 ? 5.154 -4.317 -12.108 1.00 82.69 100 ARG A C 1
ATOM 819 O O . ARG A 1 100 ? 5.731 -3.632 -12.950 1.00 82.69 100 ARG A O 1
ATOM 826 N N . LEU A 1 101 ? 5.760 -5.331 -11.491 1.00 80.50 101 LEU A N 1
ATOM 827 C CA . LEU A 1 101 ? 7.133 -5.741 -11.790 1.00 80.50 101 LEU A CA 1
ATOM 828 C C . LEU A 1 101 ? 7.290 -6.214 -13.235 1.00 80.50 101 LEU A C 1
ATOM 830 O O . LEU A 1 101 ? 8.274 -5.860 -13.888 1.00 80.50 101 LEU A O 1
ATOM 834 N N . ASP A 1 102 ? 6.340 -6.989 -13.745 1.00 84.88 102 ASP A N 1
ATOM 835 C CA . ASP A 1 102 ? 6.405 -7.485 -15.116 1.00 84.88 102 ASP A CA 1
ATOM 836 C C . ASP A 1 102 ? 6.193 -6.364 -16.139 1.00 84.88 102 ASP A C 1
ATOM 838 O O . ASP A 1 102 ? 6.958 -6.270 -17.103 1.00 84.88 102 ASP A O 1
ATOM 842 N N . LEU A 1 103 ? 5.279 -5.425 -15.873 1.00 83.69 103 LEU A N 1
ATOM 843 C CA . LEU A 1 103 ? 5.120 -4.209 -16.679 1.00 83.69 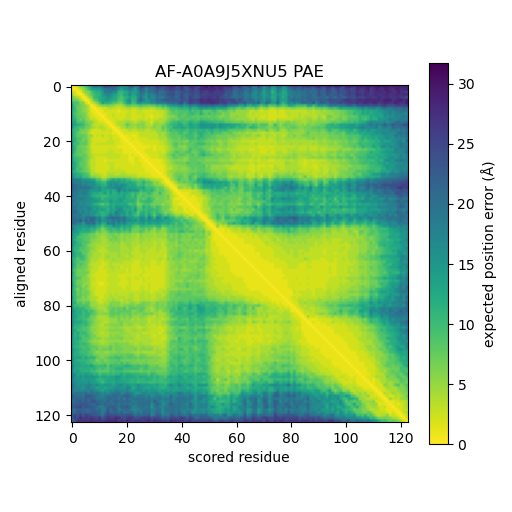103 LEU A CA 1
ATOM 844 C C . LEU A 1 103 ? 6.400 -3.359 -16.708 1.00 83.69 103 LEU A C 1
ATOM 846 O O . LEU A 1 103 ? 6.822 -2.913 -17.777 1.00 83.69 103 LEU A O 1
ATOM 850 N N . LEU A 1 104 ? 7.072 -3.180 -15.566 1.00 80.75 104 LEU A N 1
ATOM 851 C CA . LEU A 1 104 ? 8.345 -2.454 -15.498 1.00 80.75 104 LEU A CA 1
ATOM 852 C C . LEU A 1 104 ? 9.447 -3.155 -16.310 1.00 80.75 104 LEU A C 1
ATOM 854 O O . LEU A 1 104 ? 10.200 -2.501 -17.039 1.00 80.75 104 LEU A O 1
ATOM 858 N N . LYS A 1 105 ? 9.540 -4.490 -16.241 1.00 81.75 105 LYS A N 1
ATOM 859 C CA . LYS A 1 105 ? 10.492 -5.264 -17.061 1.00 81.75 105 LYS A CA 1
ATOM 860 C C . LYS A 1 105 ? 10.207 -5.095 -18.555 1.00 81.75 105 LYS A C 1
ATOM 862 O O . LYS A 1 105 ? 11.149 -4.886 -19.324 1.00 81.75 105 LYS A O 1
ATOM 867 N N . LEU A 1 106 ? 8.938 -5.180 -18.963 1.00 84.06 106 LEU A N 1
ATOM 868 C CA . LEU A 1 106 ? 8.510 -5.015 -20.354 1.00 84.06 106 LEU A CA 1
ATOM 869 C C . LEU A 1 106 ? 8.815 -3.605 -20.869 1.00 84.06 106 LEU A C 1
ATOM 871 O O . LEU A 1 106 ? 9.444 -3.465 -21.918 1.00 84.06 106 LEU A O 1
ATOM 875 N N . SER A 1 107 ? 8.482 -2.572 -20.094 1.00 81.56 107 SER A N 1
ATOM 876 C CA . SER A 1 107 ? 8.775 -1.174 -20.431 1.00 81.56 107 SER A CA 1
ATOM 877 C C . SER A 1 107 ? 10.272 -0.941 -20.669 1.00 81.56 107 SER A C 1
ATOM 879 O O . SER A 1 107 ? 10.673 -0.357 -21.678 1.00 81.56 107 SER A O 1
ATOM 881 N N . ARG A 1 108 ? 11.142 -1.498 -19.815 1.00 80.31 108 ARG A N 1
ATOM 882 C CA . ARG A 1 108 ? 12.601 -1.380 -19.991 1.00 80.31 108 ARG A CA 1
ATOM 883 C C . ARG A 1 108 ? 13.133 -2.164 -21.186 1.00 80.31 108 ARG A C 1
ATOM 885 O O . ARG A 1 108 ? 14.099 -1.723 -21.810 1.00 80.31 108 ARG A O 1
ATOM 892 N N . LYS A 1 109 ? 12.551 -3.324 -21.511 1.00 81.81 109 LYS A N 1
ATOM 893 C CA . LYS A 1 109 ? 12.869 -4.030 -22.765 1.00 81.81 109 LYS A CA 1
ATOM 894 C C . LYS A 1 109 ? 12.507 -3.149 -23.963 1.00 81.81 109 LYS A C 1
ATOM 896 O O . LYS A 1 109 ? 13.378 -2.888 -24.784 1.00 81.81 109 LYS A O 1
ATOM 901 N N . ALA A 1 110 ? 11.296 -2.593 -23.990 1.00 78.88 110 ALA A N 1
ATOM 902 C CA . ALA A 1 110 ? 10.843 -1.709 -25.061 1.00 78.88 110 ALA A CA 1
ATOM 903 C C . ALA A 1 110 ? 11.705 -0.440 -25.197 1.00 78.88 110 ALA A C 1
ATOM 905 O O . ALA A 1 110 ? 12.004 -0.011 -26.310 1.00 78.88 110 ALA A O 1
ATOM 906 N N . HIS A 1 111 ? 12.144 0.156 -24.083 1.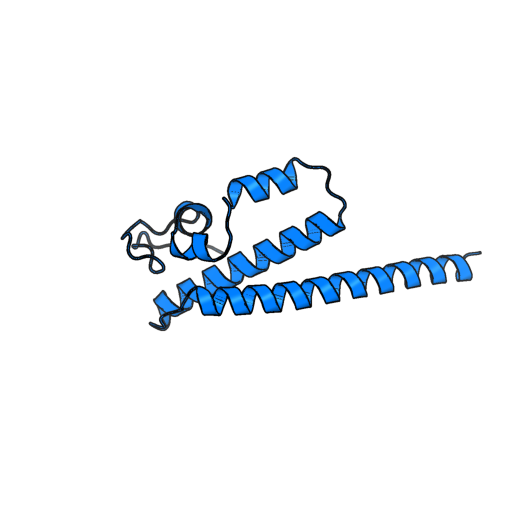00 78.88 111 HIS A N 1
ATOM 907 C CA . HIS A 1 111 ? 13.033 1.319 -24.110 1.00 78.88 111 HIS A CA 1
ATOM 908 C C . HIS A 1 111 ? 14.422 0.977 -24.672 1.00 78.88 111 HIS A C 1
ATOM 910 O O . HIS A 1 111 ? 14.949 1.722 -25.494 1.00 78.88 111 HIS A O 1
ATOM 916 N N . ARG A 1 112 ? 14.990 -0.184 -24.309 1.00 79.44 112 ARG A N 1
ATOM 917 C CA . ARG A 1 112 ? 16.259 -0.662 -24.887 1.00 79.44 112 ARG A CA 1
ATOM 918 C C . ARG A 1 112 ? 16.147 -0.941 -26.384 1.00 79.44 112 ARG A C 1
ATOM 920 O O . ARG A 1 112 ? 17.035 -0.5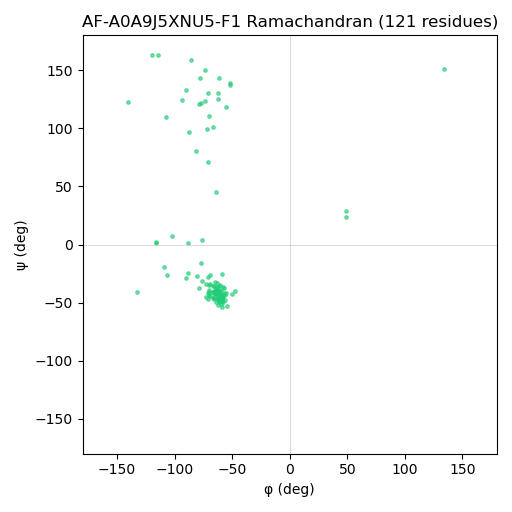36 -27.125 1.00 79.44 112 ARG A O 1
ATOM 927 N N . CYS A 1 113 ? 15.059 -1.570 -26.829 1.00 77.94 113 CYS A N 1
ATOM 928 C CA . CYS A 1 113 ? 14.804 -1.796 -28.253 1.00 77.94 113 CYS A CA 1
ATOM 929 C C . CYS A 1 113 ? 14.692 -0.473 -29.021 1.00 77.94 113 CYS A C 1
ATOM 931 O O . CYS A 1 113 ? 15.326 -0.329 -30.060 1.00 77.94 113 CYS A O 1
ATOM 933 N N . ARG A 1 114 ? 13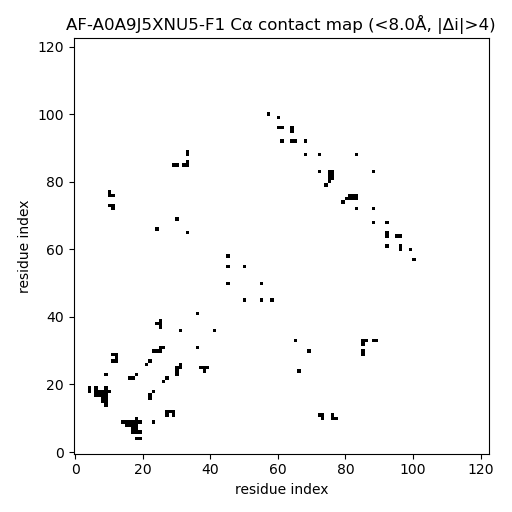.968 0.522 -28.484 1.00 75.44 114 ARG A N 1
ATOM 934 C CA . ARG A 1 114 ? 13.898 1.868 -29.081 1.00 75.44 114 ARG A CA 1
ATOM 935 C C . ARG A 1 114 ? 15.268 2.535 -29.180 1.00 75.44 114 ARG A C 1
ATOM 937 O O . ARG A 1 114 ? 15.609 3.033 -30.244 1.00 75.44 114 ARG A O 1
ATOM 944 N N . GLY A 1 115 ? 16.070 2.484 -28.117 1.00 78.31 115 GLY A N 1
ATOM 945 C CA . GLY A 1 115 ? 17.430 3.029 -28.137 1.00 78.31 115 GLY A CA 1
ATOM 946 C C . GLY A 1 115 ? 18.356 2.323 -29.136 1.00 78.31 115 GLY A C 1
ATOM 947 O O . GLY A 1 115 ? 19.213 2.967 -29.732 1.00 78.31 115 GLY A O 1
ATOM 948 N N . TYR A 1 116 ? 18.177 1.016 -29.352 1.00 73.25 116 TYR A N 1
ATOM 949 C CA . TYR A 1 116 ? 18.921 0.263 -30.366 1.00 73.25 116 TYR A CA 1
ATOM 950 C C . TYR A 1 116 ? 18.496 0.639 -31.792 1.00 73.25 116 TYR A C 1
ATOM 952 O O . TYR A 1 116 ? 19.350 0.940 -32.617 1.00 73.25 116 TYR A O 1
ATOM 960 N N . ILE A 1 117 ? 17.187 0.711 -32.059 1.00 75.62 117 ILE A N 1
ATOM 961 C CA . ILE A 1 117 ? 16.646 1.138 -33.359 1.00 75.62 117 ILE A CA 1
ATOM 962 C C . ILE A 1 117 ? 17.102 2.562 -33.695 1.00 75.62 117 ILE A C 1
ATOM 964 O O . ILE A 1 117 ? 17.563 2.814 -34.800 1.00 75.62 117 ILE A O 1
ATOM 968 N N . GLN A 1 118 ? 17.056 3.484 -32.731 1.00 76.25 118 GLN A N 1
ATOM 969 C CA . GLN A 1 118 ? 17.503 4.862 -32.939 1.00 76.25 118 GLN A CA 1
ATOM 970 C C . GLN A 1 118 ? 18.998 4.942 -33.296 1.00 76.25 118 GLN A C 1
ATOM 972 O O . GLN A 1 118 ? 19.380 5.747 -34.136 1.00 76.25 118 GLN A O 1
ATOM 977 N N . LYS A 1 119 ? 19.842 4.070 -32.727 1.00 79.00 119 LYS A N 1
ATOM 978 C CA . LYS A 1 119 ? 21.262 3.965 -33.107 1.00 79.00 119 LYS A CA 1
ATOM 979 C C . LYS A 1 119 ? 21.489 3.356 -34.492 1.00 79.00 119 LYS A C 1
ATOM 981 O O . LYS A 1 119 ? 22.516 3.651 -35.084 1.00 79.00 119 LYS A O 1
ATOM 986 N N . LEU A 1 120 ? 20.593 2.498 -34.975 1.00 73.94 120 LEU A N 1
ATOM 987 C CA . LEU A 1 120 ? 20.682 1.911 -36.318 1.00 73.94 120 LEU A CA 1
ATOM 988 C C . LEU A 1 120 ? 20.168 2.847 -37.416 1.00 73.94 120 LEU A C 1
ATOM 990 O O . LEU A 1 120 ? 20.582 2.704 -38.554 1.00 73.94 120 LEU A O 1
ATOM 994 N N . ILE A 1 121 ? 19.242 3.752 -37.089 1.00 79.88 121 ILE A N 1
ATOM 995 C CA . ILE A 1 121 ? 18.644 4.691 -38.052 1.00 79.88 121 ILE A CA 1
ATOM 996 C C . ILE A 1 121 ? 19.441 6.005 -38.135 1.00 79.88 121 ILE A C 1
ATOM 998 O O . ILE A 1 121 ? 19.415 6.669 -39.165 1.00 79.88 121 ILE A O 1
ATOM 1002 N N . CYS A 1 122 ? 20.114 6.413 -37.052 1.00 70.25 122 CYS A N 1
ATOM 1003 C CA . CYS A 1 122 ? 20.865 7.674 -36.983 1.00 70.25 122 CYS A CA 1
ATOM 1004 C C . CYS A 1 122 ? 22.394 7.522 -37.128 1.00 70.25 122 CYS A C 1
ATOM 1006 O O . CYS A 1 122 ? 23.101 8.505 -36.914 1.00 70.25 122 CYS A O 1
ATOM 1008 N N . ASN A 1 123 ? 22.890 6.323 -37.452 1.00 50.72 123 ASN A N 1
ATOM 1009 C CA . ASN A 1 123 ? 24.238 6.091 -37.993 1.00 50.72 123 ASN A CA 1
ATOM 1010 C C . ASN A 1 123 ? 24.102 5.631 -39.443 1.00 50.72 123 ASN A C 1
ATOM 1012 O O . ASN A 1 123 ? 25.034 5.913 -40.222 1.00 50.72 123 ASN A O 1
#

Sequence (123 aa):
MHIPVEDGTCCLCDGQQIE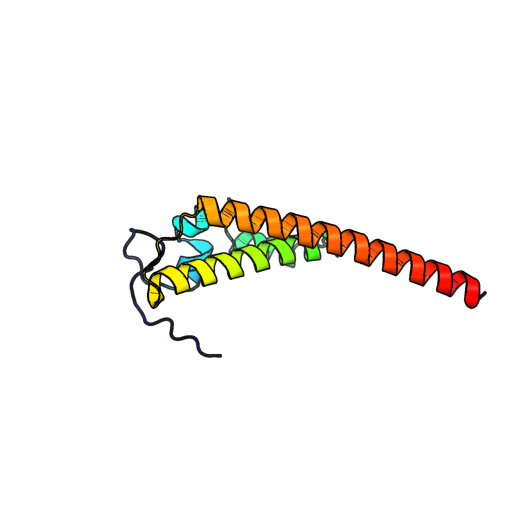TTMHLFAECDWFKQLLPGEFKQVLESIKAKHWKPFKKEIVAAIWGAVIYHTWRARNWKKFKHTIVQAGIVIVQIKKEIVVRLDLLKLSRKAHRCRGYIQKLICN

pLDDT: mean 79.45, std 10.5, range [36.97, 91.25]

Solvent-accessible surface area (backbone atoms only — not comparable to full-atom values): 7168 Å² total; per-residue (Å²): 137,88,75,84,70,61,89,41,55,32,85,73,43,92,77,67,43,64,44,38,74,61,34,60,60,62,65,32,66,51,46,50,73,67,44,93,70,53,47,67,62,53,54,49,49,60,70,73,44,93,62,60,68,68,59,51,53,52,52,51,51,48,51,53,41,51,55,50,51,52,52,50,43,48,49,33,37,75,75,64,73,40,87,70,58,58,70,62,50,41,55,49,42,52,54,50,44,52,54,52,53,51,52,53,53,49,52,53,52,54,51,52,51,49,55,52,51,52,56,66,73,76,106

Foldseek 3Di:
DDDPLPQFAQLQAPPRHGDDPCCLQAPPPLLCLLDPDGPVVVVVVLVVDPDDVLVNQLVVQLVVLSVVLSVVQSCCCVPVVDHDHSVVSSVVSVVSSVVSNVVVVVVVVVVVVVVVVCVVVVD

Mean predicted aligned error: 9.01 Å

Organism: Solanum commersonii (NCBI:txid4109)